Protein AF-A0A0J1EZN3-F1 (afdb_monomer_lite)

pLDDT: mean 83.08, std 15.36, range [37.97, 98.12]

Foldseek 3Di:
DVVVVLLVLLVLLLVLLVLLQVQAAAPVRHGDDPVLQQVQCVVVVHHDDPVLVVCSNVSPSVDDDDLSSLQSSCVSSVHHSQSNVPSPGDDGPSSVVVVVVVVVVVVVVVVVVVVVVCVVPDPVVVVVVVVVVVVVVVPD

Structure (mmCIF, N/CA/C/O backbone):
data_AF-A0A0J1EZN3-F1
#
_entry.id   AF-A0A0J1EZN3-F1
#
loop_
_atom_site.group_PDB
_atom_site.id
_atom_site.type_symbol
_atom_site.label_atom_id
_atom_site.label_alt_id
_atom_site.label_comp_id
_atom_site.label_asym_id
_atom_site.label_entity_id
_atom_site.label_seq_id
_atom_site.pdbx_PDB_ins_code
_atom_site.Cartn_x
_atom_site.Cartn_y
_atom_site.Cartn_z
_atom_site.occupancy
_atom_site.B_iso_or_equiv
_atom_site.auth_seq_id
_atom_site.auth_comp_id
_atom_site.auth_asym_id
_atom_site.auth_atom_id
_atom_site.pdbx_PDB_model_num
ATOM 1 N N . MET A 1 1 ? 22.902 -5.479 11.801 1.00 60.44 1 MET A N 1
ATOM 2 C CA . MET A 1 1 ? 22.248 -6.366 10.808 1.00 60.44 1 MET A CA 1
ATOM 3 C C . MET A 1 1 ? 20.723 -6.403 10.952 1.00 60.44 1 MET A C 1
ATOM 5 O O . MET A 1 1 ? 20.054 -6.330 9.933 1.00 60.44 1 MET A O 1
ATOM 9 N N . GLY A 1 2 ? 20.155 -6.446 12.168 1.00 73.94 2 GLY A N 1
ATOM 10 C CA . GLY A 1 2 ? 18.692 -6.461 12.361 1.00 73.94 2 GLY A CA 1
ATOM 11 C C . GLY A 1 2 ? 17.944 -5.166 11.999 1.00 73.94 2 GLY A C 1
ATOM 12 O O . GLY A 1 2 ? 16.792 -5.239 11.583 1.00 73.94 2 GLY A O 1
ATOM 13 N N . ASP A 1 3 ? 18.577 -3.996 12.122 1.00 78.25 3 ASP A N 1
ATOM 14 C CA . ASP A 1 3 ? 17.937 -2.709 11.788 1.00 78.25 3 ASP A CA 1
ATOM 15 C C . ASP A 1 3 ? 17.862 -2.474 10.281 1.00 78.25 3 ASP A C 1
ATOM 17 O O . ASP A 1 3 ? 16.783 -2.205 9.773 1.00 78.25 3 ASP A O 1
ATOM 21 N N . ALA A 1 4 ? 18.950 -2.741 9.554 1.00 83.19 4 ALA A N 1
ATOM 22 C CA . ALA A 1 4 ? 18.978 -2.643 8.093 1.00 83.19 4 ALA A CA 1
ATOM 23 C C . ALA A 1 4 ? 17.928 -3.542 7.411 1.00 83.19 4 ALA A C 1
ATOM 25 O O . ALA A 1 4 ? 17.295 -3.136 6.439 1.00 83.19 4 ALA A O 1
ATOM 26 N N . ASN A 1 5 ? 17.699 -4.757 7.930 1.00 86.81 5 ASN A N 1
ATOM 27 C CA . ASN A 1 5 ? 16.651 -5.621 7.384 1.00 86.81 5 ASN A CA 1
ATOM 28 C C . ASN A 1 5 ? 15.248 -5.063 7.675 1.00 86.81 5 ASN A C 1
ATOM 30 O O . ASN A 1 5 ? 14.379 -5.109 6.816 1.00 86.81 5 ASN A O 1
ATOM 34 N N . ARG A 1 6 ? 15.034 -4.483 8.864 1.00 87.44 6 ARG A N 1
ATOM 35 C CA . ARG A 1 6 ? 13.758 -3.844 9.218 1.00 87.44 6 ARG A CA 1
ATOM 36 C C . ARG A 1 6 ? 13.473 -2.602 8.385 1.00 87.44 6 ARG A C 1
ATOM 38 O O . ARG A 1 6 ? 12.336 -2.426 7.968 1.00 87.44 6 ARG A O 1
ATOM 45 N N . GLU A 1 7 ? 14.482 -1.773 8.144 1.00 90.00 7 GLU A N 1
ATOM 46 C CA . GLU A 1 7 ? 14.386 -0.612 7.255 1.00 90.00 7 GLU A CA 1
ATOM 47 C C . GLU A 1 7 ? 13.996 -1.050 5.843 1.00 90.00 7 GLU A C 1
ATOM 49 O O . GLU A 1 7 ? 13.039 -0.524 5.280 1.00 90.00 7 GLU A O 1
ATOM 54 N N . ARG A 1 8 ? 14.656 -2.086 5.309 1.00 90.69 8 ARG A N 1
ATOM 55 C CA . ARG A 1 8 ? 14.319 -2.653 3.999 1.00 90.69 8 ARG A CA 1
ATOM 56 C C . ARG A 1 8 ? 12.882 -3.175 3.947 1.00 90.69 8 ARG A C 1
ATOM 58 O O . ARG A 1 8 ? 12.153 -2.812 3.028 1.00 90.69 8 ARG A O 1
ATOM 65 N N . SER A 1 9 ? 12.457 -3.985 4.917 1.00 89.62 9 SER A N 1
ATOM 66 C CA . SER A 1 9 ? 11.086 -4.512 4.953 1.00 89.62 9 SER A CA 1
ATOM 67 C C . SER A 1 9 ? 10.042 -3.397 5.094 1.00 89.62 9 SER A C 1
ATOM 69 O O . SER A 1 9 ? 8.996 -3.450 4.449 1.00 89.62 9 SER A O 1
ATOM 71 N N . ALA A 1 10 ? 10.319 -2.368 5.904 1.00 92.69 10 ALA A N 1
ATOM 72 C CA . ALA A 1 10 ? 9.441 -1.208 6.048 1.00 92.69 10 ALA A CA 1
ATOM 73 C C . ALA A 1 10 ? 9.337 -0.410 4.740 1.00 92.69 10 ALA A C 1
ATOM 75 O O . ALA A 1 10 ? 8.236 -0.001 4.372 1.00 92.69 10 ALA A O 1
ATOM 76 N N . GLN A 1 11 ? 10.451 -0.245 4.018 1.00 92.50 11 GLN A N 1
ATOM 77 C CA . GLN A 1 11 ? 10.473 0.431 2.722 1.00 92.50 11 GLN A CA 1
ATOM 78 C C . GLN A 1 11 ? 9.664 -0.333 1.676 1.00 92.50 11 GLN A C 1
ATOM 80 O O . GLN A 1 11 ? 8.789 0.248 1.042 1.00 92.50 11 GLN A O 1
ATOM 85 N N . ILE A 1 12 ? 9.881 -1.647 1.559 1.00 93.25 12 ILE A N 1
ATOM 86 C CA . ILE A 1 12 ? 9.124 -2.500 0.632 1.00 93.25 12 ILE A CA 1
ATOM 87 C C . ILE A 1 12 ? 7.625 -2.391 0.916 1.00 93.25 12 ILE A C 1
ATOM 89 O O . ILE A 1 12 ? 6.829 -2.231 -0.007 1.00 93.25 12 ILE A O 1
ATOM 93 N N . LEU A 1 13 ? 7.222 -2.453 2.187 1.00 95.06 13 LEU A N 1
ATOM 94 C CA . LEU A 1 13 ? 5.814 -2.333 2.546 1.00 95.06 13 LEU A CA 1
ATOM 95 C C . LEU A 1 13 ? 5.236 -0.959 2.178 1.00 95.06 13 LEU A C 1
ATOM 97 O O . LEU A 1 13 ? 4.133 -0.894 1.633 1.00 95.06 13 LEU A O 1
ATOM 101 N N . ALA A 1 14 ? 5.960 0.122 2.468 1.00 94.94 14 ALA A N 1
ATOM 102 C CA . ALA A 1 14 ? 5.536 1.475 2.126 1.00 94.94 14 ALA A CA 1
ATOM 103 C C . ALA A 1 14 ? 5.343 1.633 0.612 1.00 94.94 14 ALA A C 1
ATOM 105 O O . ALA A 1 14 ? 4.301 2.123 0.176 1.00 94.94 14 ALA A O 1
ATOM 106 N N . ASP A 1 15 ? 6.298 1.149 -0.184 1.00 94.00 15 ASP A N 1
ATOM 107 C CA . ASP A 1 15 ? 6.242 1.190 -1.646 1.00 94.00 15 ASP A CA 1
ATOM 108 C C . ASP A 1 15 ? 5.038 0.404 -2.174 1.00 94.00 15 ASP A C 1
ATOM 110 O O . ASP A 1 15 ? 4.283 0.905 -3.008 1.00 94.00 15 ASP A O 1
ATOM 114 N N . LYS A 1 16 ? 4.792 -0.797 -1.633 1.00 94.94 16 LYS A N 1
ATOM 115 C CA . LYS A 1 16 ? 3.622 -1.606 -1.993 1.00 94.94 16 LYS A CA 1
ATOM 116 C C . LYS A 1 16 ? 2.309 -0.900 -1.673 1.00 94.94 16 LYS A C 1
ATOM 118 O O . LYS A 1 16 ? 1.411 -0.917 -2.508 1.00 94.94 16 LYS A O 1
ATOM 123 N N . ILE A 1 17 ? 2.187 -0.287 -0.494 1.00 96.12 17 ILE A N 1
ATOM 124 C CA . ILE A 1 17 ? 0.980 0.457 -0.102 1.00 96.12 17 ILE A CA 1
ATOM 125 C C . ILE A 1 17 ? 0.773 1.661 -1.022 1.00 96.12 17 ILE A C 1
ATOM 127 O O . ILE A 1 17 ? -0.339 1.873 -1.497 1.00 96.12 17 ILE A O 1
ATOM 131 N N . ASN A 1 18 ? 1.822 2.441 -1.288 1.00 93.88 18 ASN A N 1
ATOM 132 C CA . ASN A 1 18 ? 1.714 3.623 -2.140 1.00 93.88 18 ASN A CA 1
ATOM 133 C C . ASN A 1 18 ? 1.358 3.241 -3.585 1.00 93.88 18 ASN A C 1
ATOM 135 O O . ASN A 1 18 ? 0.476 3.867 -4.161 1.00 93.88 18 ASN A O 1
ATOM 139 N N . LEU A 1 19 ? 1.913 2.145 -4.114 1.00 90.25 19 LEU A N 1
ATOM 140 C CA . LEU A 1 19 ? 1.526 1.618 -5.425 1.00 90.25 19 LEU A CA 1
ATOM 141 C C . LEU A 1 19 ? 0.028 1.281 -5.496 1.00 90.25 19 LEU A C 1
ATOM 143 O O . LEU A 1 19 ? -0.635 1.627 -6.469 1.00 90.25 19 LEU A O 1
ATOM 147 N N . LEU A 1 20 ? -0.530 0.645 -4.459 1.00 92.88 20 LEU A N 1
ATOM 148 C CA . LEU A 1 20 ? -1.971 0.373 -4.410 1.00 92.88 20 LEU A CA 1
ATOM 149 C C . LEU A 1 20 ? -2.795 1.664 -4.374 1.00 92.88 20 LEU A C 1
ATOM 151 O O . LEU A 1 20 ? -3.823 1.737 -5.036 1.00 92.88 20 LEU A O 1
ATOM 155 N N . LEU A 1 21 ? -2.358 2.679 -3.623 1.00 92.88 21 LEU A N 1
ATOM 156 C CA . LEU A 1 21 ? -3.056 3.968 -3.547 1.00 92.88 21 LEU A CA 1
ATOM 157 C C . LEU A 1 21 ? -3.052 4.716 -4.888 1.00 92.88 21 LEU A C 1
ATOM 159 O O . LEU A 1 21 ? -4.048 5.353 -5.231 1.00 92.88 21 LEU A O 1
ATOM 163 N N . ASP A 1 22 ? -1.954 4.628 -5.635 1.00 88.75 22 ASP A N 1
ATOM 164 C CA . ASP A 1 22 ? -1.792 5.321 -6.913 1.00 88.75 22 ASP A CA 1
ATOM 165 C C . ASP A 1 22 ? -2.561 4.612 -8.041 1.00 88.75 22 ASP A C 1
ATOM 167 O O . ASP A 1 22 ? -3.239 5.270 -8.842 1.00 88.75 22 ASP A O 1
ATOM 171 N N . THR A 1 23 ? -2.531 3.275 -8.064 1.00 88.88 23 THR A N 1
ATOM 172 C CA . THR A 1 23 ? -3.142 2.458 -9.124 1.00 88.88 23 THR A CA 1
ATOM 173 C C . THR A 1 23 ? -4.620 2.150 -8.874 1.00 88.88 23 THR A C 1
ATOM 175 O O . THR A 1 23 ? -5.430 2.227 -9.798 1.00 88.88 23 THR A O 1
ATOM 178 N N . LEU A 1 24 ? -5.009 1.797 -7.646 1.00 90.19 24 LEU A N 1
ATOM 179 C CA . LEU A 1 24 ? -6.358 1.298 -7.372 1.00 90.19 24 LEU A CA 1
ATOM 180 C C . LEU A 1 24 ? -7.357 2.417 -7.094 1.00 90.19 24 LEU A C 1
ATOM 182 O O . LEU A 1 24 ? -7.023 3.515 -6.642 1.00 90.19 24 LEU A O 1
ATOM 186 N N . ARG A 1 25 ? -8.624 2.110 -7.356 1.00 90.00 25 ARG A N 1
ATOM 187 C CA . ARG A 1 25 ? -9.775 2.956 -7.049 1.00 90.00 25 ARG A CA 1
ATOM 188 C C . ARG A 1 25 ? -10.772 2.148 -6.231 1.00 90.00 25 ARG A C 1
ATOM 190 O O . ARG A 1 25 ? -10.796 0.923 -6.328 1.00 90.00 25 ARG A O 1
ATOM 197 N N . THR A 1 26 ? -11.565 2.832 -5.419 1.00 89.62 26 THR A N 1
ATOM 198 C CA . THR A 1 26 ? -12.664 2.221 -4.669 1.00 89.62 26 THR A CA 1
ATOM 199 C C . THR A 1 26 ? -13.724 1.673 -5.626 1.00 89.62 26 THR A C 1
ATOM 201 O O . THR A 1 26 ? -13.727 1.988 -6.817 1.00 89.62 26 THR A O 1
ATOM 204 N N . GLU A 1 27 ? -14.686 0.908 -5.107 1.00 83.50 27 GLU A N 1
ATOM 205 C CA . GLU A 1 27 ? -15.847 0.458 -5.893 1.00 83.50 27 GLU A CA 1
ATOM 206 C C . GLU A 1 27 ? -16.646 1.630 -6.494 1.00 83.50 27 GLU A C 1
ATOM 208 O O . GLU A 1 27 ? -17.240 1.496 -7.561 1.00 83.50 27 GLU A O 1
ATOM 213 N N . ALA A 1 28 ? -16.610 2.802 -5.848 1.00 85.81 28 ALA A N 1
ATOM 214 C CA . ALA A 1 28 ? -17.215 4.040 -6.339 1.00 85.81 28 ALA A CA 1
ATOM 215 C C . ALA A 1 28 ? -16.351 4.783 -7.383 1.00 85.81 28 ALA A C 1
ATOM 217 O O . ALA A 1 28 ? -16.761 5.825 -7.890 1.00 85.81 28 ALA A O 1
ATOM 218 N N . GLY A 1 29 ? -15.159 4.273 -7.711 1.00 86.88 29 GLY A N 1
ATOM 219 C CA . GLY A 1 29 ? -14.220 4.882 -8.658 1.00 86.88 29 GLY A CA 1
ATOM 220 C C . GLY A 1 29 ? -13.342 5.993 -8.070 1.00 86.88 29 GLY A C 1
ATOM 221 O O . GLY A 1 29 ? -12.601 6.643 -8.806 1.00 86.88 29 GLY A O 1
ATOM 222 N N . GLU A 1 30 ? -13.390 6.209 -6.757 1.00 88.44 30 GLU A N 1
ATOM 223 C CA . GLU A 1 30 ? -12.638 7.263 -6.072 1.00 88.44 30 GLU A CA 1
ATOM 224 C C . GLU A 1 30 ? -11.248 6.781 -5.634 1.00 88.44 30 GLU A C 1
ATOM 226 O O . GLU A 1 30 ? -10.996 5.584 -5.488 1.00 88.44 30 GLU A O 1
ATOM 231 N N . SER A 1 31 ? -10.322 7.710 -5.392 1.00 89.50 31 SER A N 1
ATOM 232 C CA . SER A 1 31 ? -9.043 7.369 -4.762 1.00 89.50 31 SER A CA 1
ATOM 233 C C . SER A 1 31 ? -9.246 6.957 -3.302 1.00 89.50 31 SER A C 1
ATOM 235 O O . SER A 1 31 ? -10.074 7.523 -2.590 1.00 89.50 31 SER A O 1
ATOM 237 N N . TYR A 1 32 ? -8.441 6.009 -2.823 1.00 92.25 32 TYR A N 1
ATOM 238 C CA . TYR A 1 32 ? -8.445 5.624 -1.413 1.00 92.25 32 TYR A CA 1
ATOM 239 C C . TYR A 1 32 ? -7.887 6.751 -0.534 1.00 92.25 32 TYR A C 1
ATOM 241 O O . TYR A 1 32 ? -6.702 7.087 -0.598 1.00 92.25 32 TYR A O 1
ATOM 249 N N . ASP A 1 33 ? -8.728 7.306 0.336 1.00 93.44 33 ASP A N 1
ATOM 250 C CA . ASP A 1 33 ? -8.319 8.241 1.380 1.00 93.44 33 ASP A CA 1
ATOM 251 C C . ASP A 1 33 ? -8.211 7.543 2.753 1.00 93.44 33 ASP A C 1
ATOM 253 O O . ASP A 1 33 ? -8.496 6.353 2.915 1.00 93.44 33 ASP A O 1
ATOM 257 N N . PHE A 1 34 ? -7.768 8.276 3.779 1.00 96.00 34 PHE A N 1
ATOM 258 C CA . PHE A 1 34 ? -7.653 7.700 5.123 1.00 96.00 34 PHE A CA 1
ATOM 259 C C . PHE A 1 34 ? -9.008 7.254 5.693 1.00 96.00 34 PHE A C 1
ATOM 261 O O . PHE A 1 34 ? -9.050 6.276 6.435 1.00 96.00 34 PHE A O 1
ATOM 268 N N . THR A 1 35 ? -10.092 7.958 5.372 1.00 96.00 35 THR A N 1
ATOM 269 C CA . THR A 1 35 ? -11.430 7.688 5.909 1.00 96.00 35 THR A CA 1
ATOM 270 C C . THR A 1 35 ? -11.945 6.349 5.395 1.00 96.00 35 THR A C 1
ATOM 272 O O . THR A 1 35 ? -12.358 5.504 6.189 1.00 96.00 35 THR A O 1
ATOM 275 N N . THR A 1 36 ? -11.820 6.113 4.088 1.00 95.38 36 THR A N 1
ATOM 276 C CA . THR A 1 36 ? -12.191 4.856 3.435 1.00 95.38 36 THR A CA 1
ATOM 277 C C . THR A 1 36 ? -11.349 3.695 3.958 1.00 95.38 36 THR A C 1
ATOM 279 O O . THR A 1 36 ? -11.900 2.658 4.329 1.00 95.38 36 THR A O 1
ATOM 282 N N . ILE A 1 37 ? -10.026 3.868 4.077 1.00 97.31 37 ILE A N 1
ATOM 283 C CA . ILE A 1 37 ? -9.145 2.831 4.639 1.00 97.31 37 ILE A CA 1
ATOM 284 C C . ILE A 1 37 ? -9.519 2.516 6.090 1.00 97.31 37 ILE A C 1
ATOM 286 O O . ILE A 1 37 ? -9.621 1.350 6.472 1.00 97.31 37 ILE A O 1
ATOM 290 N N . GLN A 1 38 ? -9.740 3.544 6.911 1.00 98.00 38 GLN A N 1
ATOM 291 C CA . GLN A 1 38 ? -10.088 3.365 8.315 1.00 98.00 38 GLN A CA 1
ATOM 292 C C . GLN A 1 38 ? -11.420 2.629 8.474 1.00 98.00 38 GLN A C 1
ATOM 294 O O . GLN A 1 38 ? -11.508 1.720 9.302 1.00 98.00 38 GLN A O 1
ATOM 299 N N . GLN A 1 39 ? -12.437 2.998 7.693 1.00 97.00 39 GLN A N 1
ATOM 300 C CA . GLN A 1 39 ? -13.741 2.348 7.746 1.00 97.00 39 GLN A CA 1
ATOM 301 C C . GLN A 1 39 ? -13.652 0.892 7.267 1.00 97.00 39 GLN A C 1
ATOM 303 O O . GLN A 1 39 ? -14.077 -0.006 7.990 1.00 97.00 39 GLN A O 1
ATOM 308 N N . GLY A 1 40 ? -12.990 0.635 6.135 1.00 96.56 40 GLY A N 1
ATOM 309 C CA . GLY A 1 40 ? -12.836 -0.721 5.602 1.00 96.56 40 GLY A CA 1
ATOM 310 C C . GLY A 1 40 ? -12.072 -1.670 6.536 1.00 96.56 40 GLY A C 1
ATOM 311 O O . GLY A 1 40 ? -12.393 -2.859 6.613 1.00 96.56 40 GLY A O 1
ATOM 312 N N . LEU A 1 41 ? -11.089 -1.156 7.284 1.00 97.94 41 LEU A N 1
ATOM 313 C CA . LEU A 1 41 ? -10.399 -1.921 8.327 1.00 97.94 41 LEU A CA 1
ATOM 314 C C . LEU A 1 41 ? -11.292 -2.161 9.548 1.00 97.94 41 LEU A C 1
ATOM 316 O O . LEU A 1 41 ? -11.297 -3.265 10.100 1.00 97.94 41 LEU A O 1
ATOM 320 N N . LYS A 1 42 ? -12.066 -1.150 9.957 1.00 97.75 42 LYS A N 1
ATOM 321 C CA . LYS A 1 42 ? -12.992 -1.250 11.090 1.00 97.75 42 LYS A CA 1
ATOM 322 C C . LYS A 1 42 ? -14.051 -2.324 10.847 1.00 97.75 42 LYS A C 1
ATOM 324 O O . LYS A 1 42 ? -14.306 -3.113 11.755 1.00 97.75 42 LYS A O 1
ATOM 329 N N . ASP A 1 43 ? -14.583 -2.409 9.631 1.00 96.94 43 ASP A N 1
ATOM 330 C CA . ASP A 1 43 ? -15.557 -3.433 9.226 1.00 96.94 43 ASP A CA 1
ATOM 331 C C . ASP A 1 43 ? -14.979 -4.859 9.309 1.00 96.94 43 ASP A C 1
ATOM 333 O O . ASP A 1 43 ? -15.712 -5.829 9.482 1.00 96.94 43 ASP A O 1
ATOM 337 N N . ARG A 1 44 ? -13.645 -4.986 9.283 1.00 96.31 44 ARG A N 1
ATOM 338 C CA . ARG A 1 44 ? -12.886 -6.238 9.458 1.00 96.31 44 ARG A CA 1
ATOM 339 C C . ARG A 1 44 ? -12.350 -6.430 10.883 1.00 96.31 44 ARG A C 1
ATOM 341 O O . ARG A 1 44 ? -11.510 -7.295 11.138 1.00 96.31 44 ARG A O 1
ATOM 348 N N . GLY A 1 45 ? -12.797 -5.614 11.840 1.00 97.25 45 GLY A N 1
ATOM 349 C CA . GLY A 1 45 ? -12.378 -5.704 13.241 1.00 97.25 45 GLY A CA 1
ATOM 350 C C . GLY A 1 45 ? -10.913 -5.316 13.477 1.00 97.25 45 GLY A C 1
ATOM 351 O O . GLY A 1 45 ? -10.271 -5.843 14.396 1.00 97.25 45 GLY A O 1
ATOM 352 N N . VAL A 1 46 ? -10.367 -4.426 12.642 1.00 97.75 46 VAL A N 1
ATOM 353 C CA . VAL A 1 46 ? -9.019 -3.861 12.772 1.00 97.75 46 VAL A CA 1
ATOM 354 C C . VAL A 1 46 ? -9.115 -2.343 12.901 1.00 97.75 46 VAL A C 1
ATOM 356 O O . VAL A 1 46 ? -9.710 -1.665 12.073 1.00 97.75 46 VAL A O 1
ATOM 359 N N . ALA A 1 47 ? -8.502 -1.783 13.941 1.00 96.44 47 ALA A N 1
ATOM 360 C CA . ALA A 1 47 ? -8.415 -0.337 14.117 1.00 96.44 47 ALA A CA 1
ATOM 361 C C . ALA A 1 47 ? -7.039 0.182 13.682 1.00 96.44 47 ALA A C 1
ATOM 363 O O . ALA A 1 47 ? -6.008 -0.427 13.977 1.00 96.44 47 ALA A O 1
ATOM 364 N N . ILE A 1 48 ? -7.014 1.349 13.037 1.00 97.19 48 ILE A N 1
ATOM 365 C CA . ILE A 1 48 ? -5.780 2.066 12.710 1.00 97.19 48 ILE A CA 1
ATOM 366 C C . ILE A 1 48 ? -5.920 3.558 13.024 1.00 97.19 48 ILE A C 1
ATOM 368 O O . ILE A 1 48 ? -6.958 4.177 12.774 1.00 97.19 48 ILE A O 1
ATOM 372 N N . SER A 1 49 ? -4.863 4.143 13.589 1.00 97.38 49 SER A N 1
ATOM 373 C CA . SER A 1 49 ? -4.764 5.588 13.793 1.00 97.38 49 SER A CA 1
ATOM 374 C C . SER A 1 49 ? -4.166 6.273 12.564 1.00 97.38 49 SER A C 1
ATOM 376 O O . SER A 1 49 ? -3.389 5.673 11.819 1.00 97.38 49 SER A O 1
ATOM 378 N N . ARG A 1 50 ? -4.459 7.567 12.386 1.00 97.38 50 ARG A N 1
ATOM 379 C CA . ARG A 1 50 ? -3.889 8.371 11.292 1.00 97.38 50 ARG A CA 1
ATOM 380 C C . ARG A 1 50 ? -2.359 8.418 11.343 1.00 97.38 50 ARG A C 1
ATOM 382 O O . ARG A 1 50 ? -1.711 8.349 10.305 1.00 97.38 50 ARG A O 1
ATOM 389 N N . THR A 1 51 ? -1.784 8.459 12.544 1.00 97.00 51 THR A N 1
ATOM 390 C CA . THR A 1 51 ? -0.331 8.410 12.752 1.00 97.00 51 THR A CA 1
ATOM 391 C C . THR A 1 51 ? 0.262 7.067 12.331 1.00 97.00 51 THR A C 1
ATOM 393 O O . THR A 1 51 ? 1.235 7.051 11.587 1.00 97.00 51 THR A O 1
ATOM 396 N N . LYS A 1 52 ? -0.337 5.936 12.744 1.00 96.75 52 LYS A N 1
ATOM 397 C CA . LYS A 1 52 ? 0.141 4.604 12.335 1.00 96.75 52 LYS A CA 1
ATOM 398 C C . LYS A 1 52 ? 0.048 4.439 10.818 1.00 96.75 52 LYS A C 1
ATOM 400 O O . LYS A 1 52 ? 0.985 3.941 10.214 1.00 96.75 52 LYS A O 1
ATOM 405 N N . TRP A 1 53 ? -1.041 4.909 10.208 1.00 97.62 53 TRP A N 1
ATOM 406 C CA . TRP A 1 53 ? -1.200 4.920 8.753 1.00 97.62 53 TRP A CA 1
ATOM 407 C C . TRP A 1 53 ? -0.114 5.738 8.045 1.00 97.62 53 TRP A C 1
ATOM 409 O O . TRP A 1 53 ? 0.504 5.245 7.107 1.00 97.62 53 TRP A O 1
ATOM 419 N N . HIS A 1 54 ? 0.161 6.957 8.518 1.00 97.06 54 HIS A N 1
ATOM 420 C CA . HIS A 1 54 ? 1.239 7.786 7.976 1.00 97.06 54 HIS A CA 1
ATOM 421 C C . HIS A 1 54 ? 2.590 7.064 8.039 1.00 97.06 54 HIS A C 1
ATOM 423 O O . HIS A 1 54 ? 3.268 6.958 7.025 1.00 97.06 54 HIS A O 1
ATOM 429 N N . TYR A 1 55 ? 2.925 6.484 9.191 1.00 96.94 55 TYR A N 1
ATOM 430 C CA . TYR A 1 55 ? 4.165 5.738 9.392 1.00 96.94 55 TYR A CA 1
ATOM 431 C C . TYR A 1 55 ? 4.306 4.509 8.488 1.00 96.94 55 TYR A C 1
ATOM 433 O O . TYR A 1 55 ? 5.402 4.255 7.995 1.00 96.94 55 TYR A O 1
ATOM 441 N N . LEU A 1 56 ? 3.215 3.786 8.207 1.00 96.69 56 LEU A N 1
ATOM 442 C CA . LEU A 1 56 ? 3.239 2.699 7.221 1.00 96.69 56 LEU A CA 1
ATOM 443 C C . LEU A 1 56 ? 3.570 3.208 5.815 1.00 96.69 56 LEU A C 1
ATOM 445 O O . LEU A 1 56 ? 4.325 2.562 5.100 1.00 96.69 56 LEU A O 1
ATOM 449 N N . LYS A 1 57 ? 3.041 4.373 5.429 1.00 95.75 57 LYS A N 1
ATOM 450 C CA . LYS A 1 57 ? 3.291 4.975 4.111 1.00 95.75 57 LYS A CA 1
ATOM 451 C C . LYS A 1 57 ? 4.688 5.576 3.953 1.00 95.75 57 LYS A C 1
ATOM 453 O O . LYS A 1 57 ? 5.136 5.745 2.824 1.00 95.75 57 LYS A O 1
ATOM 458 N N . THR A 1 58 ? 5.339 5.944 5.055 1.00 95.50 58 THR A N 1
ATOM 459 C CA . THR A 1 58 ? 6.665 6.585 5.065 1.00 95.50 58 THR A CA 1
ATOM 460 C C . THR A 1 58 ? 7.779 5.653 5.536 1.00 95.50 58 THR A C 1
ATOM 462 O O . THR A 1 58 ? 8.851 6.139 5.884 1.00 95.50 58 THR A O 1
ATOM 465 N N . ALA A 1 59 ? 7.526 4.340 5.593 1.00 93.44 59 ALA A N 1
ATOM 466 C CA . ALA A 1 59 ? 8.495 3.328 6.021 1.00 93.44 59 ALA A CA 1
ATOM 467 C C . ALA A 1 59 ? 9.091 3.567 7.426 1.00 93.44 59 ALA A C 1
ATOM 469 O O . ALA A 1 59 ? 10.244 3.228 7.695 1.00 93.44 59 ALA A O 1
ATOM 470 N N . ASP A 1 60 ? 8.321 4.148 8.352 1.00 94.25 60 ASP A N 1
ATOM 471 C CA . ASP A 1 60 ? 8.831 4.441 9.691 1.00 94.25 60 ASP A CA 1
ATOM 472 C C . ASP A 1 60 ? 8.950 3.159 10.530 1.00 94.25 60 ASP A C 1
ATOM 474 O O . ASP A 1 60 ? 7.957 2.567 10.966 1.00 94.25 60 ASP A O 1
ATOM 478 N N . ILE A 1 61 ? 10.194 2.757 10.800 1.00 90.75 61 ILE A N 1
ATOM 479 C CA . ILE A 1 61 ? 10.545 1.511 11.495 1.00 90.75 61 ILE A CA 1
ATOM 480 C C . ILE A 1 61 ? 10.032 1.414 12.939 1.00 90.75 61 ILE A C 1
ATOM 482 O O . ILE A 1 61 ? 10.084 0.334 13.540 1.00 90.75 61 ILE A O 1
ATOM 486 N N . ARG A 1 62 ? 9.535 2.515 13.523 1.00 89.88 62 ARG A N 1
ATOM 487 C CA . ARG A 1 62 ? 8.886 2.508 14.844 1.00 89.88 62 ARG A CA 1
ATOM 488 C C . ARG A 1 62 ? 7.548 1.775 14.807 1.00 89.88 62 ARG A C 1
ATOM 490 O O . ARG A 1 62 ? 7.092 1.289 15.842 1.00 89.88 62 ARG A O 1
ATOM 497 N N . VAL A 1 63 ? 6.920 1.671 13.634 1.00 89.62 63 VAL A N 1
ATOM 498 C CA . VAL A 1 63 ? 5.693 0.900 13.441 1.00 89.62 63 VAL A CA 1
ATOM 499 C C . VAL A 1 63 ? 6.024 -0.476 12.900 1.00 89.62 63 VAL A C 1
ATOM 501 O O . VAL A 1 63 ? 6.533 -0.634 11.798 1.00 89.62 63 VAL A O 1
ATOM 504 N N . ARG A 1 64 ? 5.634 -1.495 13.664 1.00 90.69 64 ARG A N 1
ATOM 505 C CA . ARG A 1 64 ? 5.580 -2.871 13.182 1.00 90.69 64 ARG A CA 1
ATOM 506 C C . ARG A 1 64 ? 4.116 -3.247 12.945 1.00 90.69 64 ARG A C 1
ATOM 508 O O 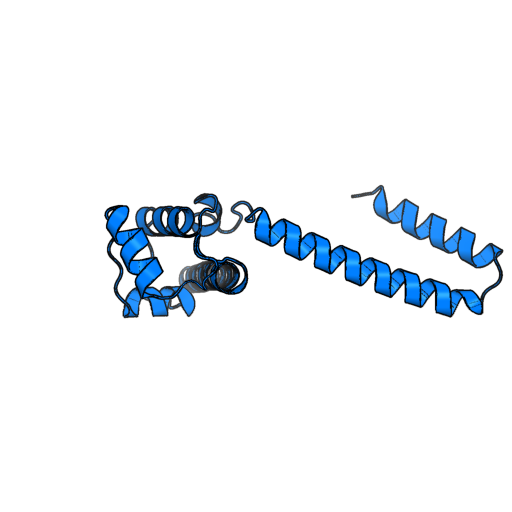. ARG A 1 64 ? 3.380 -3.397 13.925 1.00 90.69 64 ARG A O 1
ATOM 515 N N . PRO A 1 65 ? 3.649 -3.322 11.690 1.00 92.56 65 PRO A N 1
ATOM 516 C CA . PRO A 1 65 ? 2.327 -3.862 11.416 1.00 92.56 65 PRO A CA 1
ATOM 517 C C . PRO A 1 65 ? 2.313 -5.351 11.761 1.00 92.56 65 PRO A C 1
ATOM 519 O O . PRO A 1 65 ? 3.285 -6.063 11.515 1.00 92.56 65 PRO A O 1
ATOM 522 N N . ASP A 1 66 ? 1.220 -5.805 12.364 1.00 95.88 66 ASP A N 1
ATOM 523 C CA . ASP A 1 66 ? 0.973 -7.230 12.531 1.00 95.88 66 ASP A CA 1
ATOM 524 C C . ASP A 1 66 ? 0.340 -7.802 11.257 1.00 95.88 66 ASP A C 1
ATOM 526 O O . ASP A 1 66 ? -0.184 -7.081 10.403 1.00 95.88 66 ASP A O 1
ATOM 530 N N . GLU A 1 67 ? 0.394 -9.123 11.125 1.00 96.31 67 GLU A N 1
ATOM 531 C CA . GLU A 1 67 ? -0.147 -9.815 9.959 1.00 96.31 67 GLU A CA 1
ATOM 532 C C . GLU A 1 67 ? -1.657 -9.588 9.803 1.00 96.31 67 GLU A C 1
ATOM 534 O O . GLU A 1 67 ? -2.147 -9.457 8.683 1.00 96.31 67 GLU A O 1
ATOM 539 N N . LYS A 1 68 ? -2.395 -9.466 10.916 1.00 97.69 68 LYS A N 1
ATOM 540 C CA . LYS A 1 68 ? -3.838 -9.195 10.900 1.00 97.69 68 LYS A CA 1
ATOM 541 C C . LYS A 1 68 ? -4.142 -7.880 10.177 1.00 97.69 68 LYS A C 1
ATOM 543 O O . LYS A 1 68 ? -5.038 -7.841 9.337 1.00 97.69 68 LYS A O 1
ATOM 548 N N . LEU A 1 69 ? -3.389 -6.820 10.471 1.00 97.94 69 LEU A N 1
ATOM 549 C CA . LEU A 1 69 ? -3.521 -5.528 9.807 1.00 97.94 69 LEU A CA 1
ATOM 550 C C . LEU A 1 69 ? -3.163 -5.610 8.322 1.00 97.94 69 LEU A C 1
ATOM 552 O O . LEU A 1 69 ? -3.900 -5.077 7.498 1.00 97.94 69 LEU A O 1
ATOM 556 N N . LEU A 1 70 ? -2.058 -6.273 7.974 1.00 97.69 70 LEU A N 1
ATOM 557 C CA . LEU A 1 70 ? -1.621 -6.395 6.577 1.00 97.69 70 LEU A CA 1
ATOM 558 C C . LEU A 1 70 ? -2.634 -7.169 5.732 1.00 97.69 70 LEU A C 1
ATOM 560 O O . LEU A 1 70 ? -2.937 -6.762 4.610 1.00 97.69 70 LEU A O 1
ATOM 564 N N . ARG A 1 71 ? -3.207 -8.240 6.290 1.00 98.00 71 ARG A N 1
ATOM 565 C CA . ARG A 1 71 ? -4.251 -9.008 5.613 1.00 98.00 71 ARG A CA 1
ATOM 566 C C . ARG A 1 71 ? -5.514 -8.188 5.402 1.00 98.00 71 ARG A C 1
ATOM 568 O O . ARG A 1 71 ? -5.998 -8.110 4.278 1.00 98.00 71 ARG A O 1
ATOM 575 N N . ALA A 1 72 ? -5.983 -7.516 6.452 1.00 98.12 72 ALA A N 1
ATOM 576 C CA . ALA A 1 72 ? -7.159 -6.661 6.362 1.00 98.12 72 ALA A CA 1
ATOM 577 C C . ALA A 1 72 ? -6.958 -5.509 5.362 1.00 98.12 72 ALA A C 1
ATOM 579 O O . ALA A 1 72 ? -7.885 -5.176 4.633 1.00 98.12 72 ALA A O 1
ATOM 580 N N . LEU A 1 73 ? -5.753 -4.929 5.276 1.00 97.81 73 LEU A N 1
ATOM 581 C CA . LEU A 1 73 ? -5.428 -3.933 4.249 1.00 97.81 73 LEU A CA 1
ATOM 582 C C . LEU A 1 73 ? -5.534 -4.520 2.840 1.00 97.81 73 LEU A C 1
ATOM 584 O O . LEU A 1 73 ? -6.169 -3.906 1.989 1.00 97.81 73 LEU A O 1
ATOM 588 N N . GLY A 1 74 ? -4.964 -5.705 2.599 1.00 96.44 74 GLY A N 1
ATOM 589 C CA . GLY A 1 74 ? -5.074 -6.381 1.302 1.00 96.44 74 GLY A CA 1
ATOM 590 C C . GLY A 1 74 ? -6.532 -6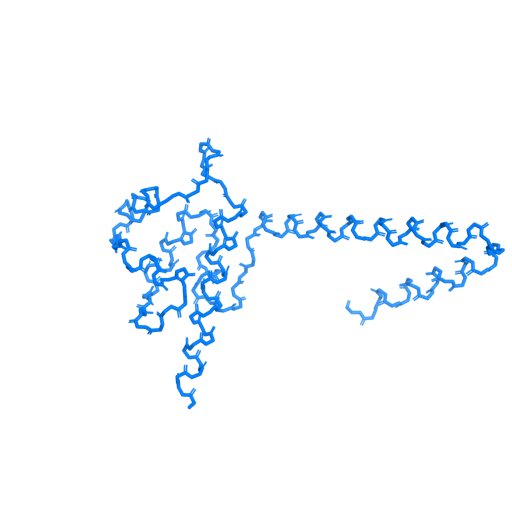.577 0.884 1.00 96.44 74 GLY A C 1
ATOM 591 O O . GLY A 1 74 ? -6.918 -6.210 -0.221 1.00 96.44 74 GLY A O 1
ATOM 592 N N . GLU A 1 75 ? -7.373 -7.032 1.813 1.00 96.44 75 GLU A N 1
ATOM 593 C CA . GLU A 1 75 ? -8.808 -7.196 1.575 1.00 96.44 75 GLU A CA 1
ATOM 594 C C . GLU A 1 75 ? -9.550 -5.872 1.330 1.00 96.44 75 GLU A C 1
ATOM 596 O O . GLU A 1 75 ? -10.488 -5.850 0.538 1.00 96.44 75 GLU A O 1
ATOM 601 N N . VAL A 1 76 ? -9.169 -4.770 1.990 1.00 96.25 76 VAL A N 1
ATOM 602 C CA . VAL A 1 76 ? -9.750 -3.429 1.749 1.00 96.25 76 VAL A CA 1
ATOM 603 C C . VAL A 1 76 ? -9.410 -2.915 0.350 1.00 96.25 76 VAL A C 1
ATOM 605 O O . VAL A 1 76 ? -10.241 -2.280 -0.299 1.00 96.25 76 VAL A O 1
ATOM 608 N N . PHE A 1 77 ? -8.200 -3.207 -0.123 1.00 94.94 77 PHE A N 1
ATOM 609 C CA . PHE A 1 77 ? -7.772 -2.905 -1.486 1.00 94.94 77 PHE A CA 1
ATOM 610 C C . PHE A 1 77 ? -8.316 -3.895 -2.526 1.00 94.94 77 PHE A C 1
ATOM 612 O O . PHE A 1 77 ? -8.116 -3.682 -3.716 1.00 94.94 77 PHE A O 1
ATOM 619 N N . GLY A 1 78 ? -8.977 -4.978 -2.105 1.00 93.94 78 GLY A N 1
ATOM 620 C CA . GLY A 1 78 ? -9.455 -6.020 -3.015 1.00 93.94 78 GLY A CA 1
ATOM 621 C C . GLY A 1 78 ? -8.330 -6.828 -3.676 1.00 93.94 78 GLY A C 1
ATOM 622 O O . GLY A 1 78 ? -8.527 -7.379 -4.755 1.00 93.94 78 GLY A O 1
ATOM 623 N N . VAL A 1 79 ? -7.150 -6.900 -3.051 1.00 94.38 79 VAL A N 1
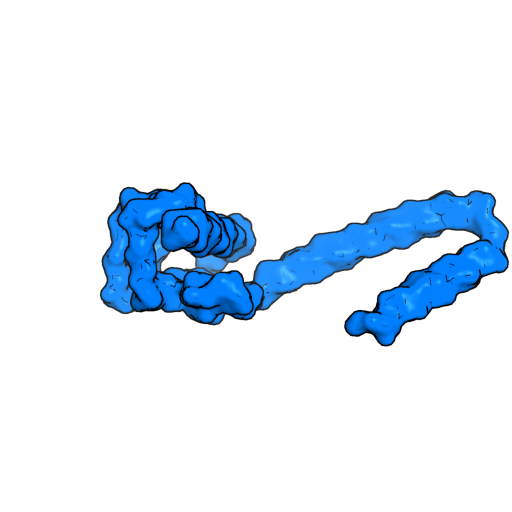ATOM 624 C CA . VAL A 1 79 ? -5.988 -7.657 -3.548 1.00 94.38 79 VAL A CA 1
ATOM 625 C C . VAL A 1 79 ? -5.712 -8.881 -2.678 1.00 94.38 79 VAL A C 1
ATOM 627 O O . VAL A 1 79 ? -6.173 -8.967 -1.540 1.00 94.38 79 VAL A O 1
ATOM 630 N N . ASP A 1 80 ? -4.921 -9.829 -3.188 1.00 95.19 80 ASP A N 1
ATOM 631 C CA . ASP A 1 80 ? -4.470 -10.969 -2.387 1.00 95.19 80 ASP A CA 1
ATOM 632 C C . ASP A 1 80 ? -3.678 -10.470 -1.156 1.00 95.19 80 ASP A C 1
ATOM 634 O O . ASP A 1 80 ? -2.646 -9.808 -1.320 1.00 95.19 80 ASP A O 1
ATOM 638 N N . PRO A 1 81 ? -4.100 -10.804 0.081 1.00 96.06 81 PRO A N 1
ATOM 639 C CA . PRO A 1 81 ? -3.414 -10.413 1.312 1.00 96.06 81 PRO A CA 1
ATOM 640 C C . PRO A 1 81 ? -1.914 -10.723 1.341 1.00 96.06 81 PRO A C 1
ATOM 642 O O . PRO A 1 81 ? -1.140 -10.001 1.976 1.00 96.06 81 PRO A O 1
ATOM 645 N N . ARG A 1 82 ? -1.482 -11.787 0.649 1.00 95.19 82 ARG A N 1
ATOM 646 C CA . ARG A 1 82 ? -0.070 -12.182 0.562 1.00 95.19 82 ARG A CA 1
ATOM 647 C C . ARG A 1 82 ? 0.797 -11.084 -0.038 1.00 95.19 82 ARG A C 1
ATOM 649 O O . ARG A 1 82 ? 1.958 -10.994 0.345 1.00 95.19 82 ARG A O 1
ATOM 656 N N . TYR A 1 83 ? 0.242 -10.227 -0.898 1.00 94.81 83 TYR A N 1
ATOM 657 C CA . TYR A 1 83 ? 0.970 -9.102 -1.476 1.00 94.81 83 TYR A CA 1
ATOM 658 C C . TYR A 1 83 ? 1.573 -8.186 -0.404 1.00 94.81 83 TYR A C 1
ATOM 660 O O . TYR A 1 83 ? 2.727 -7.787 -0.535 1.00 94.81 83 TYR A O 1
ATOM 668 N N . LEU A 1 84 ? 0.830 -7.885 0.668 1.00 95.25 84 LEU A N 1
ATOM 669 C CA . LEU A 1 84 ? 1.306 -7.022 1.757 1.00 95.25 84 LEU A CA 1
ATOM 670 C C . LEU A 1 84 ? 1.981 -7.800 2.893 1.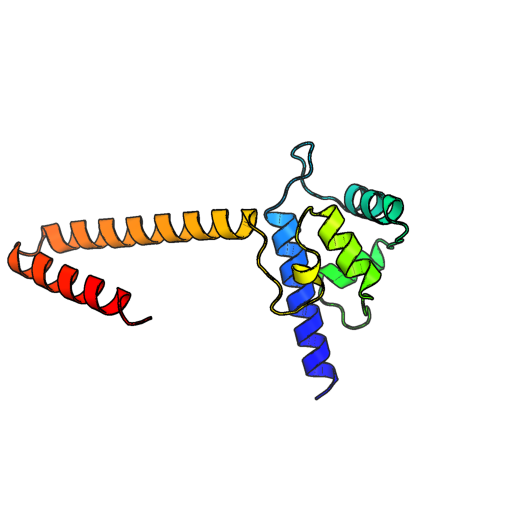00 95.25 84 LEU A C 1
ATOM 672 O O . LEU A 1 84 ? 2.819 -7.236 3.589 1.00 95.25 84 LEU A O 1
ATOM 676 N N . VAL A 1 85 ? 1.626 -9.073 3.096 1.00 94.56 85 VAL A N 1
ATOM 677 C CA . VAL A 1 85 ? 2.202 -9.920 4.160 1.00 94.56 85 VAL A CA 1
ATOM 678 C C . VAL A 1 85 ? 3.613 -10.409 3.815 1.00 94.56 85 VAL A C 1
ATOM 680 O O . VAL A 1 85 ? 4.449 -10.530 4.708 1.00 94.56 85 VAL A O 1
ATOM 683 N N . GLN A 1 86 ? 3.884 -10.702 2.542 1.00 90.69 86 GLN A N 1
ATOM 684 C CA . GLN A 1 86 ? 5.154 -11.258 2.068 1.00 90.69 86 GLN A CA 1
ATOM 685 C C . GLN A 1 86 ? 5.896 -10.222 1.221 1.00 90.69 86 GLN A C 1
ATOM 687 O O . GLN A 1 86 ? 5.285 -9.528 0.407 1.00 90.69 86 GLN A O 1
ATOM 692 N N . GLU A 1 87 ? 7.219 -10.115 1.364 1.00 88.06 87 GLU A N 1
ATOM 693 C CA . GLU A 1 87 ? 8.020 -9.197 0.534 1.00 88.06 87 GLU A CA 1
ATOM 694 C C . GLU A 1 87 ? 7.925 -9.548 -0.960 1.00 88.06 87 GLU A C 1
ATOM 696 O O . GLU A 1 87 ? 7.813 -8.655 -1.796 1.00 88.06 87 GLU A O 1
ATOM 701 N N . ASP A 1 88 ? 7.855 -10.835 -1.284 1.00 86.44 88 ASP A N 1
ATOM 702 C CA . ASP A 1 88 ? 7.745 -11.423 -2.623 1.00 86.44 88 ASP A CA 1
ATOM 703 C C . ASP A 1 88 ? 6.320 -11.896 -2.967 1.00 86.44 88 ASP A C 1
ATOM 705 O O . ASP A 1 88 ? 6.120 -12.677 -3.895 1.00 86.44 88 ASP A O 1
ATOM 709 N N . GLY A 1 89 ? 5.314 -11.414 -2.227 1.00 82.88 89 GLY A N 1
ATOM 710 C CA . GLY A 1 89 ? 3.914 -11.748 -2.474 1.00 82.88 89 GLY A CA 1
ATOM 711 C C . GLY A 1 89 ? 3.441 -11.405 -3.899 1.00 82.88 89 GLY A C 1
ATOM 712 O O . GLY A 1 89 ? 3.999 -10.508 -4.537 1.00 82.88 89 GLY A O 1
ATOM 713 N N . PRO A 1 90 ? 2.387 -12.083 -4.391 1.00 86.06 90 PRO A N 1
ATOM 714 C CA . PRO A 1 90 ? 1.912 -11.962 -5.769 1.00 86.06 90 PRO A CA 1
ATOM 715 C C . PRO A 1 90 ? 1.482 -10.530 -6.098 1.00 86.06 90 PRO A C 1
ATOM 717 O O . PRO A 1 90 ? 0.838 -9.874 -5.278 1.00 86.06 90 PRO A O 1
ATOM 720 N N . LEU A 1 91 ? 1.814 -10.054 -7.299 1.00 85.12 91 LEU A N 1
ATOM 721 C CA . LEU A 1 91 ? 1.402 -8.730 -7.755 1.00 85.12 91 LEU A CA 1
ATOM 722 C C . LEU A 1 91 ? -0.123 -8.684 -7.969 1.00 85.12 91 LEU A C 1
ATOM 724 O O . LEU A 1 91 ? -0.714 -9.650 -8.454 1.00 85.12 91 LEU A O 1
ATOM 728 N N . PRO A 1 92 ? -0.789 -7.567 -7.634 1.00 88.81 92 PRO A N 1
ATOM 729 C CA . PRO A 1 92 ? -2.196 -7.389 -7.961 1.00 88.81 92 PRO A CA 1
ATOM 730 C C . PRO A 1 92 ? -2.428 -7.409 -9.475 1.00 88.81 92 PRO A C 1
ATOM 732 O O . PRO A 1 92 ? -1.728 -6.723 -10.220 1.00 88.81 92 PRO A O 1
ATOM 735 N N . GLN A 1 93 ? -3.467 -8.111 -9.930 1.00 85.25 93 GLN A N 1
ATOM 736 C CA . GLN A 1 93 ? -3.768 -8.275 -11.358 1.00 85.25 93 GLN A CA 1
ATOM 737 C C . GLN A 1 93 ? -3.898 -6.937 -12.110 1.00 85.25 93 GLN A C 1
ATOM 739 O O . GLN A 1 93 ? -3.414 -6.808 -13.230 1.00 85.25 93 GLN A O 1
ATOM 744 N N . GLN A 1 94 ? -4.521 -5.923 -11.502 1.00 79.81 94 GLN A N 1
ATOM 745 C CA . GLN A 1 94 ? -4.664 -4.597 -12.120 1.00 79.81 94 GLN A CA 1
ATOM 746 C C . GLN A 1 94 ? -3.308 -3.901 -12.310 1.00 79.81 94 GLN A C 1
ATOM 748 O O . GLN A 1 94 ? -3.057 -3.313 -13.360 1.00 79.81 94 GLN A O 1
ATOM 753 N N . VAL A 1 95 ? -2.404 -4.038 -11.335 1.00 80.75 95 VAL A N 1
ATOM 754 C CA . VAL A 1 95 ? -1.026 -3.540 -11.437 1.00 80.75 95 VAL A CA 1
ATOM 755 C C . VAL A 1 95 ? -0.274 -4.295 -12.539 1.00 80.75 95 VAL A C 1
ATOM 757 O O . VAL A 1 95 ? 0.416 -3.680 -13.350 1.00 80.75 95 VAL A O 1
ATOM 760 N N . GLU A 1 96 ? -0.434 -5.618 -12.630 1.00 79.06 96 GLU A N 1
ATOM 761 C CA . GLU A 1 96 ? 0.165 -6.415 -13.711 1.00 79.06 96 GLU A CA 1
ATOM 762 C C . GLU A 1 96 ? -0.328 -5.983 -15.101 1.00 79.06 96 GLU A C 1
ATOM 764 O O . GLU A 1 96 ? 0.474 -5.865 -16.031 1.00 79.06 96 GLU A O 1
ATOM 769 N N . GLN A 1 97 ? -1.625 -5.702 -15.249 1.00 81.19 97 GLN A N 1
ATOM 770 C CA . GLN A 1 97 ? -2.226 -5.236 -16.504 1.00 81.19 97 GLN A CA 1
ATOM 771 C C . GLN A 1 97 ? -1.702 -3.857 -16.924 1.00 81.19 97 GLN A C 1
ATOM 773 O O . GLN A 1 97 ? -1.376 -3.639 -18.098 1.00 81.19 97 GLN A O 1
ATOM 778 N N . GLU A 1 98 ? -1.573 -2.930 -15.976 1.00 75.56 98 GLU A N 1
ATOM 779 C CA . GLU A 1 98 ? -1.004 -1.606 -16.231 1.00 75.56 98 GLU A CA 1
ATOM 780 C C . GLU A 1 98 ? 0.469 -1.718 -16.654 1.00 75.56 98 GLU A C 1
ATOM 782 O O . GLU A 1 98 ? 0.872 -1.183 -17.693 1.00 75.56 98 GLU A O 1
ATOM 787 N N . LEU A 1 99 ? 1.261 -2.523 -15.937 1.00 74.12 99 LEU A N 1
ATOM 788 C CA . LEU A 1 99 ? 2.654 -2.799 -16.293 1.00 74.12 99 LEU A CA 1
ATOM 789 C C . LEU A 1 99 ? 2.788 -3.464 -17.669 1.00 74.12 99 LEU A C 1
ATOM 791 O O . LEU A 1 99 ? 3.701 -3.125 -18.428 1.00 74.12 99 LEU A O 1
ATOM 795 N N . HIS A 1 100 ? 1.898 -4.395 -18.019 1.00 75.19 100 HIS A N 1
ATOM 796 C CA . HIS A 1 100 ? 1.874 -5.018 -19.341 1.00 75.19 100 HIS A CA 1
ATOM 797 C C . HIS A 1 100 ? 1.640 -3.976 -20.443 1.00 75.19 100 HIS A C 1
ATOM 799 O O . HIS A 1 100 ? 2.349 -3.974 -21.453 1.00 75.19 100 HIS A O 1
ATOM 805 N N . THR A 1 101 ? 0.710 -3.047 -20.216 1.00 73.50 101 THR A N 1
ATOM 806 C CA . THR A 1 101 ? 0.392 -1.958 -21.149 1.00 73.50 101 THR A CA 1
ATOM 807 C C . THR A 1 101 ? 1.590 -1.033 -21.352 1.00 73.50 101 THR A C 1
ATOM 809 O O . THR A 1 101 ? 1.997 -0.792 -22.489 1.00 73.50 101 THR A O 1
ATOM 812 N N . VAL A 1 102 ? 2.239 -0.595 -20.268 1.00 77.50 102 VAL A N 1
ATOM 813 C CA . VAL A 1 102 ? 3.457 0.235 -20.342 1.00 77.50 102 VAL A CA 1
ATOM 814 C C . VAL A 1 102 ? 4.573 -0.482 -21.110 1.00 77.50 102 VAL A C 1
ATOM 816 O O . VAL A 1 102 ? 5.245 0.121 -21.950 1.00 77.50 102 VAL A O 1
ATOM 819 N N . ARG A 1 103 ? 4.769 -1.786 -20.873 1.00 71.31 103 ARG A N 1
ATOM 820 C CA . ARG A 1 103 ? 5.761 -2.583 -21.614 1.00 71.31 103 ARG A CA 1
ATOM 821 C C . ARG A 1 103 ? 5.411 -2.696 -23.098 1.00 71.31 103 ARG A C 1
ATOM 823 O O . ARG A 1 103 ? 6.312 -2.618 -23.928 1.00 71.31 103 ARG A O 1
ATOM 830 N N . ALA A 1 104 ? 4.138 -2.872 -23.447 1.00 73.81 104 ALA A N 1
ATOM 831 C CA . ALA A 1 104 ? 3.689 -2.920 -24.837 1.00 73.81 104 ALA A CA 1
ATOM 832 C C . ALA A 1 104 ? 3.941 -1.588 -25.567 1.00 73.81 104 ALA A C 1
ATOM 834 O O . ALA A 1 104 ? 4.466 -1.602 -26.680 1.00 73.81 104 ALA A O 1
ATOM 835 N N . LEU A 1 105 ? 3.668 -0.451 -24.916 1.00 75.44 105 LEU A N 1
ATOM 836 C CA . LEU A 1 105 ? 3.949 0.880 -25.467 1.00 75.44 105 LEU A CA 1
ATOM 837 C C . LEU A 1 105 ? 5.446 1.090 -25.715 1.00 75.44 105 LEU A C 1
ATOM 839 O O . LEU A 1 105 ? 5.831 1.439 -26.828 1.00 75.44 105 LEU A O 1
ATOM 843 N N . ARG A 1 106 ? 6.307 0.769 -24.737 1.00 74.44 106 ARG A N 1
ATOM 844 C CA . ARG A 1 106 ? 7.770 0.850 -24.918 1.00 74.44 106 ARG A CA 1
ATOM 845 C C . ARG A 1 106 ? 8.261 -0.012 -26.082 1.00 74.44 106 ARG A C 1
ATOM 847 O O . ARG A 1 106 ? 9.115 0.418 -26.852 1.00 74.44 106 ARG A O 1
ATOM 854 N N . ARG A 1 107 ? 7.718 -1.224 -26.250 1.00 66.06 107 ARG A N 1
ATOM 855 C CA . ARG A 1 107 ? 8.059 -2.092 -27.394 1.00 66.06 107 ARG A CA 1
ATOM 856 C C . ARG A 1 107 ? 7.630 -1.475 -28.724 1.00 66.06 107 ARG A C 1
ATOM 858 O O . ARG A 1 107 ? 8.389 -1.543 -29.687 1.00 66.06 107 ARG A O 1
ATOM 865 N N . ALA A 1 108 ? 6.448 -0.863 -28.782 1.00 70.38 108 ALA A N 1
ATOM 866 C CA . ALA A 1 108 ? 5.973 -0.172 -29.978 1.00 70.38 108 ALA A CA 1
ATOM 867 C C . ALA A 1 108 ? 6.854 1.042 -30.323 1.00 70.38 108 ALA A C 1
ATOM 869 O O . ALA A 1 108 ? 7.195 1.234 -31.488 1.00 70.38 108 ALA A O 1
ATOM 870 N N . GLU A 1 109 ? 7.293 1.816 -29.328 1.00 66.00 109 GLU A N 1
ATOM 871 C CA . GLU A 1 109 ? 8.229 2.933 -29.514 1.00 66.00 109 GLU A CA 1
ATOM 872 C C . GLU A 1 109 ? 9.583 2.467 -30.057 1.00 66.00 109 GLU A C 1
ATOM 874 O O . GLU A 1 109 ? 10.068 3.024 -31.044 1.00 66.00 109 GLU A O 1
ATOM 879 N N . VAL A 1 110 ? 10.159 1.410 -29.474 1.00 79.00 110 VAL A N 1
ATOM 880 C CA . VAL A 1 110 ? 11.412 0.808 -29.957 1.00 79.00 110 VAL A CA 1
ATOM 881 C C . VAL A 1 110 ? 11.245 0.285 -31.384 1.00 79.00 110 VAL A C 1
ATOM 883 O O . VAL A 1 110 ? 12.094 0.557 -32.230 1.00 79.00 110 VAL A O 1
ATOM 886 N N . ARG A 1 111 ? 10.134 -0.396 -31.696 1.00 63.28 111 ARG A N 1
ATOM 887 C CA . ARG A 1 111 ? 9.851 -0.892 -33.052 1.00 63.28 111 ARG A CA 1
ATOM 888 C C . ARG A 1 111 ? 9.684 0.246 -34.059 1.00 63.28 111 ARG A C 1
ATOM 890 O O . ARG A 1 111 ? 10.225 0.158 -35.154 1.00 63.28 111 ARG A O 1
ATOM 897 N N . ASN A 1 112 ? 8.992 1.325 -33.700 1.00 64.75 112 ASN A N 1
ATOM 898 C CA . ASN A 1 112 ? 8.826 2.506 -34.555 1.00 64.75 112 ASN A CA 1
ATOM 899 C C . ASN A 1 112 ? 10.139 3.274 -34.745 1.00 64.75 112 ASN A C 1
ATOM 901 O O . ASN A 1 112 ? 10.388 3.836 -35.812 1.00 64.75 112 ASN A O 1
ATOM 905 N N . PHE A 1 113 ? 10.993 3.319 -33.722 1.00 65.38 113 PHE A N 1
ATOM 906 C CA . PHE A 1 113 ? 12.343 3.853 -33.846 1.00 65.38 113 PHE A CA 1
ATOM 907 C C . PHE A 1 113 ? 13.189 2.988 -34.784 1.00 65.38 113 PHE A C 1
ATOM 909 O O . PHE A 1 113 ? 13.769 3.519 -35.727 1.00 65.38 113 PHE A O 1
ATOM 916 N N . ALA A 1 114 ? 13.177 1.666 -34.597 1.00 58.06 114 ALA A N 1
ATOM 917 C CA . ALA A 1 114 ? 13.868 0.717 -35.460 1.00 58.06 114 ALA A CA 1
ATOM 918 C C . ALA A 1 114 ? 13.371 0.806 -36.908 1.00 58.06 114 ALA A C 1
ATOM 920 O O . ALA A 1 114 ? 14.186 0.937 -37.802 1.00 58.06 114 ALA A O 1
ATOM 921 N N . ALA A 1 115 ? 12.061 0.849 -37.161 1.00 61.53 115 ALA A N 1
ATOM 922 C CA . ALA A 1 115 ? 11.507 1.002 -38.508 1.00 61.53 115 ALA A CA 1
ATOM 923 C C . ALA A 1 115 ? 11.912 2.331 -39.175 1.00 61.53 115 ALA A C 1
ATOM 925 O O . ALA A 1 115 ? 12.162 2.363 -40.376 1.00 61.53 115 ALA A O 1
ATOM 926 N N . ARG A 1 116 ? 12.031 3.427 -38.411 1.00 61.41 116 ARG A N 1
ATOM 927 C CA . ARG A 1 116 ? 12.533 4.715 -38.928 1.00 61.41 116 ARG A CA 1
ATOM 928 C C . ARG A 1 116 ? 14.043 4.712 -39.174 1.00 61.41 116 ARG A C 1
ATOM 930 O O . ARG A 1 116 ? 14.493 5.324 -40.137 1.00 61.41 116 ARG A O 1
ATOM 937 N N . ALA A 1 117 ? 14.814 4.028 -38.332 1.00 58.44 117 ALA A N 1
ATOM 938 C CA . ALA A 1 117 ? 16.247 3.823 -38.535 1.00 58.44 117 ALA A CA 1
ATOM 939 C C . ALA A 1 117 ? 16.521 2.874 -39.719 1.00 58.44 117 ALA A C 1
ATOM 941 O O . ALA A 1 117 ? 17.437 3.108 -40.498 1.00 58.44 117 ALA A O 1
ATOM 942 N N . LEU A 1 118 ? 15.680 1.851 -39.895 1.00 49.56 118 LEU A N 1
ATOM 943 C CA . LEU A 1 118 ? 15.736 0.857 -40.969 1.00 49.56 118 LEU A CA 1
ATOM 944 C C . LEU A 1 118 ? 15.113 1.363 -42.274 1.00 49.56 118 LEU A C 1
ATOM 946 O O . LEU A 1 118 ? 15.429 0.839 -43.326 1.00 49.56 118 LEU A O 1
ATOM 950 N N . GLY A 1 119 ? 14.332 2.447 -42.262 1.00 54.31 119 GLY A N 1
ATOM 951 C CA . GLY A 1 119 ? 13.994 3.194 -43.483 1.00 54.31 119 GLY A CA 1
ATOM 952 C C . GLY A 1 119 ? 15.218 3.783 -44.205 1.00 54.31 119 GLY A C 1
ATOM 953 O O . GLY A 1 119 ? 15.083 4.299 -45.310 1.00 54.31 119 GLY A O 1
ATOM 954 N N . GLN A 1 120 ? 16.404 3.707 -43.587 1.00 55.12 120 GLN A N 1
ATOM 955 C CA . GLN A 1 120 ? 17.707 4.055 -44.160 1.00 55.12 120 GLN A CA 1
ATOM 956 C C . GLN A 1 120 ? 18.613 2.820 -44.383 1.00 55.12 120 GLN A C 1
ATOM 958 O O . GLN A 1 120 ? 19.764 2.991 -44.778 1.00 55.12 120 GLN A O 1
ATOM 963 N N . ILE A 1 121 ? 18.137 1.592 -44.122 1.00 56.91 121 ILE A N 1
ATOM 964 C CA . ILE A 1 121 ? 18.912 0.339 -44.203 1.00 56.91 121 ILE A CA 1
ATOM 965 C C . ILE A 1 121 ? 18.176 -0.657 -45.118 1.00 56.91 121 ILE A C 1
ATOM 967 O O . ILE A 1 121 ? 16.977 -0.877 -44.980 1.00 56.91 121 ILE A O 1
ATOM 971 N N . ASP A 1 122 ? 18.906 -1.251 -46.061 1.00 55.19 122 ASP A N 1
ATOM 972 C CA . ASP A 1 122 ? 18.390 -2.165 -47.091 1.00 55.19 122 ASP A CA 1
ATOM 973 C C . ASP A 1 122 ? 17.769 -3.461 -46.488 1.00 55.19 12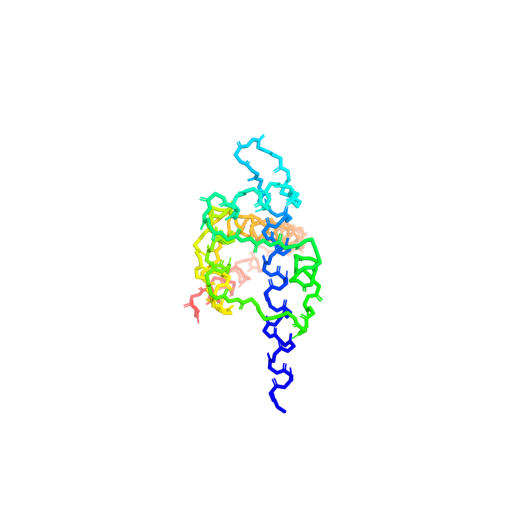2 ASP A C 1
ATOM 975 O O . ASP A 1 122 ? 18.187 -3.880 -45.400 1.00 55.19 122 ASP A O 1
ATOM 979 N N . PRO A 1 123 ? 16.782 -4.116 -47.146 1.00 56.94 123 PRO A N 1
ATOM 980 C CA . PRO A 1 123 ? 15.958 -5.195 -46.581 1.00 56.94 123 PRO A CA 1
ATOM 981 C C . PRO A 1 123 ? 16.719 -6.378 -45.968 1.00 56.94 123 PRO A C 1
ATOM 983 O O . PRO A 1 123 ? 16.242 -6.969 -45.000 1.00 56.94 123 PRO A O 1
ATOM 986 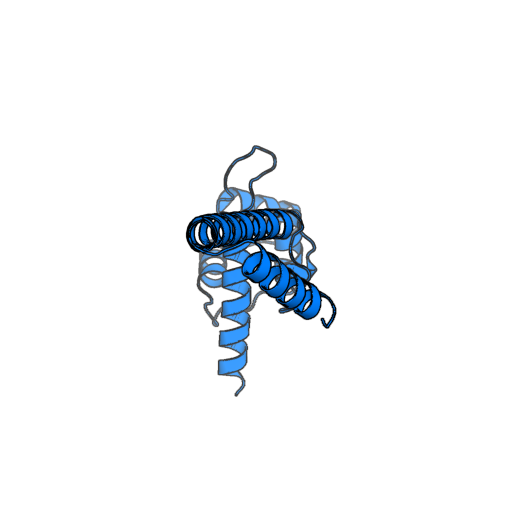N N . GLU A 1 124 ? 17.913 -6.698 -46.469 1.00 58.34 124 GLU A N 1
ATOM 987 C CA . GLU A 1 124 ? 18.764 -7.771 -45.932 1.00 58.34 124 GLU A CA 1
ATOM 988 C C . GLU A 1 124 ? 19.193 -7.517 -44.475 1.00 58.34 124 GLU A C 1
ATOM 990 O O . GLU A 1 124 ? 19.238 -8.442 -43.660 1.00 58.34 124 GLU A O 1
ATOM 995 N N . GLY A 1 125 ? 19.432 -6.254 -44.102 1.00 59.53 125 GLY A N 1
ATOM 996 C CA . GLY A 1 125 ? 19.810 -5.882 -42.735 1.00 59.53 125 GLY A CA 1
ATOM 997 C C . GLY A 1 125 ? 18.653 -5.988 -41.737 1.00 59.53 125 GLY A C 1
ATOM 998 O O . GLY A 1 125 ? 18.868 -6.279 -40.559 1.00 59.53 125 GLY A O 1
ATOM 999 N N . LEU A 1 126 ? 17.416 -5.802 -42.209 1.00 58.38 126 LEU A N 1
ATOM 1000 C CA . LEU A 1 126 ? 16.208 -5.946 -41.396 1.00 58.38 126 LEU A CA 1
ATOM 1001 C C . LEU A 1 126 ? 15.962 -7.415 -41.014 1.00 58.38 126 LEU A C 1
ATOM 1003 O O . LEU A 1 126 ? 15.612 -7.687 -39.866 1.00 58.38 126 LEU A O 1
ATOM 1007 N N . GLN A 1 127 ? 16.185 -8.353 -41.940 1.00 60.22 127 GLN A N 1
ATOM 1008 C CA . GLN A 1 127 ? 16.014 -9.789 -41.688 1.00 60.22 127 GLN A CA 1
ATOM 1009 C C . GLN A 1 127 ? 16.981 -10.294 -40.604 1.00 60.22 127 GLN A C 1
ATOM 1011 O O . GLN A 1 127 ? 16.559 -10.956 -39.658 1.00 60.22 127 GLN A O 1
ATOM 1016 N N . ALA A 1 128 ? 18.252 -9.890 -40.679 1.00 66.62 128 ALA A N 1
ATOM 1017 C CA . ALA A 1 128 ? 19.280 -10.293 -39.719 1.00 66.62 128 ALA A CA 1
ATOM 1018 C C . ALA A 1 128 ? 19.012 -9.773 -38.293 1.00 66.62 128 ALA A C 1
ATOM 1020 O O . ALA A 1 128 ? 19.283 -10.461 -37.311 1.00 66.62 128 ALA A O 1
ATOM 1021 N N . ILE A 1 129 ? 18.458 -8.563 -38.156 1.00 64.69 129 ILE A N 1
ATOM 1022 C CA . ILE A 1 129 ? 18.137 -7.988 -36.840 1.00 64.69 129 ILE A CA 1
ATOM 1023 C C . ILE A 1 129 ? 16.914 -8.676 -36.222 1.00 64.69 129 ILE A C 1
ATOM 1025 O O . ILE A 1 129 ? 16.900 -8.924 -35.016 1.00 64.69 129 ILE A O 1
ATOM 1029 N N . LEU A 1 130 ? 15.901 -9.003 -37.029 1.00 65.06 130 LEU A N 1
ATOM 1030 C CA . LEU A 1 130 ? 14.718 -9.720 -36.551 1.00 65.06 130 LEU A CA 1
ATOM 1031 C C . LEU A 1 130 ? 15.076 -11.124 -36.041 1.00 65.06 130 LEU A C 1
ATOM 1033 O O . LEU A 1 130 ? 14.629 -11.491 -34.957 1.00 65.06 130 LEU A O 1
ATOM 1037 N N . GLU A 1 131 ? 15.959 -11.850 -36.734 1.00 68.00 131 GLU A N 1
ATOM 1038 C CA . GLU A 1 131 ? 16.445 -13.164 -36.283 1.00 68.00 131 GLU A CA 1
ATOM 1039 C C . GLU A 1 131 ? 17.197 -13.098 -34.944 1.00 68.00 131 GLU A C 1
ATOM 1041 O O . GLU A 1 131 ? 17.023 -13.965 -34.086 1.00 68.00 131 GLU A O 1
ATOM 1046 N N . VAL A 1 132 ? 18.008 -12.057 -34.721 1.00 69.25 132 VAL A N 1
ATOM 1047 C CA . VAL A 1 132 ? 18.734 -11.874 -33.451 1.00 69.25 132 VAL A CA 1
ATOM 1048 C C . VAL A 1 132 ? 17.773 -11.577 -32.298 1.00 69.25 132 VAL A C 1
ATOM 1050 O O . VAL A 1 132 ? 17.946 -12.110 -31.201 1.00 69.25 132 VAL A O 1
ATOM 1053 N N . ILE A 1 133 ? 16.739 -10.767 -32.539 1.00 64.94 133 ILE A N 1
ATOM 1054 C CA . ILE A 1 133 ? 15.737 -10.435 -31.519 1.00 64.94 133 ILE A CA 1
ATOM 1055 C C . ILE A 1 133 ? 14.881 -11.661 -31.174 1.00 64.94 133 ILE A C 1
ATOM 1057 O O . ILE A 1 133 ? 14.608 -11.889 -30.000 1.00 64.94 133 ILE A O 1
ATOM 1061 N N . GLU A 1 134 ? 14.481 -12.476 -32.152 1.00 63.72 134 GLU A N 1
ATOM 1062 C CA . GLU A 1 134 ? 13.680 -13.686 -31.906 1.00 63.72 134 GLU A CA 1
ATOM 1063 C C . GLU A 1 134 ? 14.452 -14.768 -31.136 1.00 63.72 134 GLU A C 1
ATOM 1065 O O . GLU A 1 134 ? 13.867 -15.478 -30.309 1.00 63.72 134 GLU A O 1
ATOM 1070 N N . LYS A 1 135 ? 15.770 -14.855 -31.350 1.00 56.22 135 LYS A N 1
ATOM 1071 C CA . LYS A 1 135 ? 16.645 -15.820 -30.676 1.00 56.22 135 LYS A CA 1
ATOM 1072 C C . LYS A 1 135 ? 16.858 -15.496 -29.192 1.00 56.22 135 LYS A C 1
ATOM 1074 O O . LYS A 1 135 ? 16.847 -16.406 -28.371 1.00 56.22 135 LYS A O 1
ATOM 1079 N N . ASP A 1 136 ? 16.945 -14.214 -28.834 1.00 53.28 136 ASP A N 1
ATOM 1080 C CA . ASP A 1 136 ? 17.097 -13.760 -27.439 1.00 53.28 136 ASP A CA 1
ATOM 1081 C C . ASP A 1 136 ? 15.810 -13.949 -26.602 1.00 53.28 136 ASP A C 1
ATOM 1083 O O . ASP A 1 136 ? 15.847 -14.006 -25.375 1.00 53.28 136 ASP A O 1
ATOM 1087 N N . GLN A 1 137 ? 14.646 -14.089 -27.254 1.00 51.22 137 GLN A N 1
ATOM 1088 C CA . GLN A 1 137 ? 13.362 -14.339 -26.582 1.00 51.22 137 GLN A CA 1
ATOM 1089 C C . GLN A 1 137 ? 13.099 -15.822 -26.252 1.00 51.22 137 GLN A C 1
ATOM 1091 O O . GLN A 1 137 ? 12.164 -16.097 -25.507 1.00 51.22 137 GLN A O 1
ATOM 1096 N N . HIS A 1 138 ? 13.884 -16.769 -26.782 1.00 46.88 138 HIS A N 1
ATOM 1097 C CA . HIS A 1 138 ? 13.682 -18.214 -26.563 1.00 46.88 138 HIS A CA 1
ATOM 1098 C C . HIS A 1 138 ? 14.598 -18.826 -25.486 1.00 46.88 138 HIS A C 1
ATOM 1100 O O . HIS A 1 138 ? 14.440 -19.998 -25.153 1.00 46.88 138 HIS A O 1
ATOM 1106 N N . GLU A 1 139 ? 15.531 -18.057 -24.915 1.00 43.00 139 GLU A N 1
ATOM 1107 C CA . GLU A 1 139 ? 16.489 -18.540 -23.903 1.00 43.00 139 GLU A CA 1
ATOM 1108 C C . GLU A 1 139 ? 16.171 -18.089 -22.460 1.00 43.00 139 GLU A C 1
ATOM 1110 O O . GLU A 1 139 ? 17.044 -18.142 -21.591 1.00 43.00 139 GLU A O 1
ATOM 1115 N N . ARG A 1 140 ? 14.933 -17.667 -22.158 1.00 37.97 140 ARG A N 1
ATOM 1116 C CA . ARG A 1 140 ? 14.518 -17.305 -20.788 1.00 37.97 140 ARG A CA 1
ATOM 1117 C C . ARG A 1 140 ? 13.152 -17.835 -20.389 1.00 37.97 140 ARG A C 1
ATOM 1119 O O . ARG A 1 140 ? 12.199 -17.650 -21.173 1.00 37.97 140 ARG A O 1
#

Sequence (140 aa):
MGDANRERSAQILADKINLLLDTLRTEAGESYDFTTIQQGLKDRGVAISRTKWHYLKTADIRVRPDEKLLRALGEVFGVDPRYLVQEDGPLPQQVEQELHTVRALRRAEVRNFAARALGQIDPEGLQAILEVIEKDQHER

Secondary structure (DSSP, 8-state):
-HHHHHHHHHHHHHHHHHHHHHH---TTS----HHHHHHHHHTTT----HHHHHHHHTT-TT----HHHHHHHHHHTTS-THHHHSTTPPPPHHHHHHHHHHHHHHHHHHHHHHHHHHTTS-HHHHHHHHHHHHHHTS--

Radius of gyration: 21.66 Å; chains: 1; bounding box: 40×27×62 Å